Protein AF-0000000078282245 (afdb_homodimer)

Organism: NCBI:txid1796616

Secondary structure (DSSP, 8-state):
--HHHHHHHHHHHHHHHHHHHHHHHHHHHHHHHHTTTTTS-HHHHHHHH---HHHHHHHHHHHHHH-/--HHHHHHHHHHHHHHHHHHHHHHHHHHHHHHHHHTTTTS-HHHHHHHH---HHHHHHHHHHHHHH-

Foldseek 3Di:
DDPVVVVVVVVVVVVVVVVVVVVVVVVVLLVVLLVCVVPDPLVVSCVVSVPDSVVSVVVNVVVVVVD/DDPVVVVVVVVVVVVVVVVVVVVVVVVVLLVVLLVCVVPDPLVVSCVVSVPDSVVSVVVNVVVVVVD

Structure (mmCIF, N/CA/C/O backbone):
data_AF-0000000078282245-model_v1
#
loop_
_entity.id
_entity.type
_entity.pdbx_description
1 polymer 'Transposase/invertase (TIGR01784 family)'
#
loop_
_atom_site.group_PDB
_atom_site.id
_atom_site.type_symbol
_atom_site.label_atom_id
_atom_site.label_alt_id
_atom_site.label_comp_id
_atom_site.label_asym_id
_atom_site.label_entity_id
_atom_site.label_seq_id
_atom_site.pdbx_PDB_ins_code
_atom_site.Cartn_x
_atom_site.Cartn_y
_atom_site.Cartn_z
_atom_site.occupancy
_atom_site.B_iso_or_equiv
_atom_site.auth_seq_id
_atom_site.auth_comp_id
_atom_site.auth_asym_id
_atom_site.auth_atom_id
_atom_site.pdbx_PDB_model_num
ATOM 1 N N . MET A 1 1 ? 3.348 28.625 22 1 68.94 1 MET A N 1
ATOM 2 C CA . MET A 1 1 ? 2.277 28.391 21.031 1 68.94 1 MET A CA 1
ATOM 3 C C . MET A 1 1 ? 1.025 27.859 21.719 1 68.94 1 MET A C 1
ATOM 5 O O . MET A 1 1 ? 1.111 27 22.594 1 68.94 1 MET A O 1
ATOM 9 N N . THR A 1 2 ? -0.22 28.719 21.547 1 88.5 2 THR A N 1
ATOM 10 C CA . THR A 1 2 ? -1.404 28.422 22.344 1 88.5 2 THR A CA 1
ATOM 11 C C . THR A 1 2 ? -1.856 26.984 22.125 1 88.5 2 THR A C 1
ATOM 13 O O . THR A 1 2 ? -1.394 26.312 21.188 1 88.5 2 THR A O 1
ATOM 16 N N . TRP A 1 3 ? -2.457 26.5 23.219 1 94.88 3 TRP A N 1
ATOM 17 C CA . TRP A 1 3 ? -3.021 25.156 23.219 1 94.88 3 TRP A CA 1
ATOM 18 C C . TRP A 1 3 ? -3.83 24.906 21.938 1 94.88 3 TRP A C 1
ATOM 20 O O . TRP A 1 3 ? -3.773 23.828 21.375 1 94.88 3 TRP A O 1
ATOM 30 N N . LEU A 1 4 ? -4.52 25.906 21.484 1 91.94 4 LEU A N 1
ATOM 31 C CA . LEU A 1 4 ? -5.324 25.781 20.281 1 91.94 4 LEU A CA 1
ATOM 32 C C . LEU A 1 4 ? -4.445 25.547 19.062 1 91.94 4 LEU A C 1
ATOM 34 O O . LEU A 1 4 ? -4.773 24.719 18.203 1 91.94 4 LEU A O 1
ATOM 38 N N . TYR A 1 5 ? -3.35 26.391 18.984 1 91.69 5 TYR A N 1
ATOM 39 C CA . TYR A 1 5 ? -2.418 26.234 17.875 1 91.69 5 TYR A CA 1
ATOM 40 C C . TYR A 1 5 ? -1.836 24.828 17.844 1 91.69 5 TYR A C 1
ATOM 42 O O . TYR A 1 5 ? -1.745 24.219 16.781 1 91.69 5 TYR A O 1
ATOM 50 N N . SER A 1 6 ? -1.36 24.312 18.938 1 95.5 6 SER A N 1
ATOM 51 C CA . SER A 1 6 ? -0.835 22.953 19.062 1 95.5 6 SER A CA 1
ATOM 52 C C . SER A 1 6 ? -1.868 21.922 18.609 1 95.5 6 SER A C 1
ATOM 54 O O . SER A 1 6 ? -1.542 20.984 17.891 1 95.5 6 SER A O 1
ATOM 56 N N . MET A 1 7 ? -3.129 22.078 19.016 1 96.12 7 MET A N 1
ATOM 57 C CA . MET A 1 7 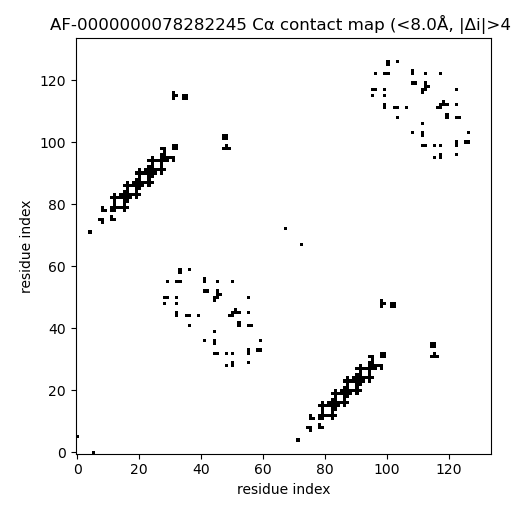? -4.219 21.172 18.656 1 96.12 7 MET A CA 1
ATOM 58 C C . MET A 1 7 ? -4.465 21.172 17.156 1 96.12 7 MET A C 1
ATOM 60 O O . MET A 1 7 ? -4.664 20.109 16.547 1 96.12 7 MET A O 1
ATOM 64 N N . LEU A 1 8 ? -4.438 22.344 16.547 1 95.31 8 LEU A N 1
ATOM 65 C CA . LEU A 1 8 ? -4.695 22.484 15.117 1 95.31 8 LEU A CA 1
ATOM 66 C C . LEU A 1 8 ? -3.59 21.828 14.297 1 95.31 8 LEU A C 1
ATOM 68 O O . LEU A 1 8 ? -3.865 21.172 13.289 1 95.31 8 LEU A O 1
ATOM 72 N N . THR A 1 9 ? -2.352 22.031 14.711 1 96.06 9 THR A N 1
ATOM 73 C CA . THR A 1 9 ? -1.213 21.422 14.031 1 96.06 9 THR A CA 1
ATOM 74 C C . THR A 1 9 ? -1.252 19.891 14.156 1 96.06 9 THR A C 1
ATOM 76 O O . THR A 1 9 ? -0.975 19.188 13.195 1 96.06 9 THR A O 1
ATOM 79 N N . GLU A 1 10 ? -1.604 19.438 15.297 1 97.19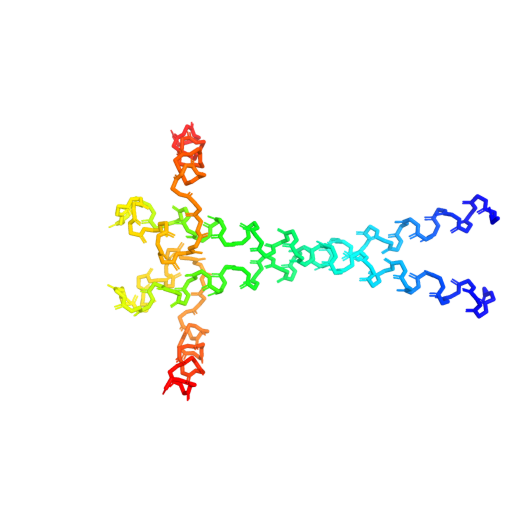 10 GLU A N 1
ATOM 80 C CA . GLU A 1 10 ? -1.727 18 15.508 1 97.19 10 GLU A CA 1
ATOM 81 C C . GLU A 1 10 ? -2.85 17.406 14.656 1 97.19 10 GLU A C 1
ATOM 83 O O . GLU A 1 10 ? -2.697 16.328 14.078 1 97.19 10 GLU A O 1
ATOM 88 N N . ASP A 1 11 ? -3.967 18.047 14.633 1 97.94 11 ASP A N 1
ATOM 89 C CA . ASP A 1 11 ? -5.094 17.609 13.812 1 97.94 11 ASP A CA 1
ATOM 90 C C . ASP A 1 11 ? -4.715 17.562 12.336 1 97.94 11 ASP A C 1
AT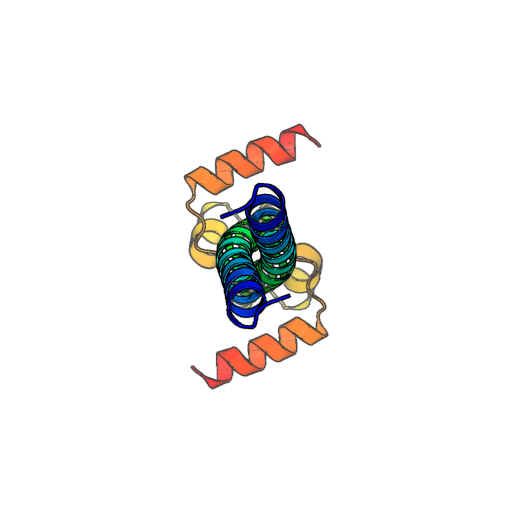OM 92 O O . ASP A 1 11 ? -5.09 16.641 11.617 1 97.94 11 ASP A O 1
ATOM 96 N N . ALA A 1 12 ? -4.012 18.578 11.883 1 98.19 12 ALA A N 1
ATOM 97 C CA . ALA A 1 12 ? -3.533 18.641 10.5 1 98.19 12 ALA A CA 1
ATOM 98 C C . ALA A 1 12 ? -2.602 17.469 10.195 1 98.19 12 ALA A C 1
ATOM 100 O O . ALA A 1 12 ? -2.684 16.859 9.125 1 98.19 12 ALA A O 1
ATOM 101 N N . LYS A 1 13 ? -1.748 17.25 11.109 1 98.56 13 LYS A N 1
ATOM 102 C CA . LYS A 1 13 ? -0.831 16.125 10.961 1 98.56 13 LYS A CA 1
ATOM 103 C C . LYS A 1 13 ? -1.593 14.797 10.859 1 98.56 13 LYS A C 1
ATOM 105 O O . LYS A 1 13 ? -1.302 13.977 9.984 1 98.56 13 LYS A O 1
ATOM 110 N N . ARG A 1 14 ? -2.58 14.633 11.648 1 98.5 14 ARG A N 1
ATOM 111 C CA . ARG A 1 14 ? -3.383 13.414 11.664 1 98.5 14 ARG A CA 1
ATOM 112 C C . ARG A 1 14 ? -4.16 13.258 10.359 1 98.5 14 ARG A C 1
ATOM 114 O O . ARG A 1 14 ? -4.238 12.164 9.805 1 98.5 14 ARG A O 1
ATOM 121 N N . GLU A 1 15 ? -4.738 14.32 9.969 1 98.19 15 GLU A N 1
ATOM 122 C CA . GLU A 1 15 ? -5.434 14.305 8.688 1 98.19 15 GLU A CA 1
ATOM 123 C C . GLU A 1 15 ? -4.492 13.914 7.551 1 98.19 15 GLU A C 1
ATOM 125 O O . GLU A 1 15 ? -4.84 13.086 6.703 1 98.19 15 GLU A O 1
ATOM 130 N N . GLY A 1 16 ? -3.357 14.531 7.539 1 98.5 16 GLY A N 1
ATOM 131 C CA . GLY A 1 16 ? -2.346 14.18 6.555 1 98.5 16 GLY A CA 1
ATOM 132 C C . GLY A 1 16 ? -1.959 12.711 6.594 1 98.5 16 GLY A C 1
ATOM 133 O O . GLY A 1 16 ? -1.838 12.07 5.551 1 98.5 16 GLY A O 1
ATOM 134 N N . GLU A 1 17 ? -1.777 12.266 7.777 1 98.69 17 GLU A N 1
ATOM 135 C CA . GLU A 1 17 ? -1.419 10.859 7.945 1 98.69 17 GLU A CA 1
ATOM 136 C C . GLU A 1 17 ? -2.496 9.945 7.371 1 98.69 17 GLU A C 1
ATOM 138 O O . GLU A 1 17 ? -2.186 8.977 6.672 1 98.69 17 GLU A O 1
ATOM 143 N N . ARG A 1 18 ? -3.713 10.227 7.629 1 98.62 18 ARG A N 1
ATOM 144 C CA . ARG A 1 18 ? -4.824 9.422 7.133 1 98.62 18 ARG A CA 1
ATOM 145 C C . ARG A 1 18 ? -4.879 9.445 5.609 1 98.62 18 ARG A C 1
ATOM 147 O O . ARG A 1 18 ? -5.012 8.398 4.973 1 98.62 18 ARG A O 1
ATOM 154 N N . ARG A 1 19 ? -4.766 10.562 5.078 1 98.38 19 ARG A N 1
ATOM 155 C CA . ARG A 1 19 ? -4.781 10.703 3.627 1 98.38 19 ARG A CA 1
ATOM 156 C C . ARG A 1 19 ? -3.594 9.984 2.996 1 98.38 19 ARG A C 1
ATOM 158 O O . ARG A 1 19 ? -3.75 9.266 2.004 1 98.38 19 ARG A O 1
ATOM 165 N N . GLY A 1 20 ? -2.451 10.188 3.547 1 98.56 20 GLY A N 1
ATOM 166 C CA . GLY A 1 20 ? -1.255 9.523 3.061 1 98.56 20 GLY A CA 1
ATOM 167 C C . GLY A 1 20 ? -1.346 8.008 3.127 1 98.56 20 GLY A C 1
ATOM 168 O O . GLY A 1 20 ? -0.916 7.316 2.203 1 98.56 20 GLY A O 1
ATOM 169 N N . GLU A 1 21 ? -1.858 7.578 4.246 1 98.69 21 GLU A N 1
ATOM 170 C CA . GLU A 1 21 ? -1.986 6.133 4.406 1 98.69 21 GLU A CA 1
ATOM 171 C C . GLU A 1 21 ? -2.906 5.539 3.344 1 98.69 21 GLU A C 1
ATOM 173 O O . GLU A 1 21 ? -2.609 4.484 2.777 1 98.69 21 GLU A O 1
ATOM 178 N N . ARG A 1 22 ? -4 6.172 3.084 1 98.25 22 ARG A N 1
ATOM 179 C CA . ARG A 1 22 ? -4.926 5.703 2.059 1 98.25 22 ARG A CA 1
ATOM 180 C C . ARG A 1 22 ? -4.254 5.664 0.691 1 98.25 22 ARG A C 1
ATOM 182 O O . ARG A 1 22 ? -4.312 4.648 -0.008 1 98.25 22 ARG A O 1
ATOM 189 N N . ARG A 1 23 ? -3.602 6.73 0.38 1 97.94 23 ARG A N 1
ATOM 190 C CA . ARG A 1 23 ? -2.914 6.816 -0.904 1 97.94 23 ARG A CA 1
ATOM 191 C C . ARG A 1 23 ? -1.794 5.789 -0.996 1 97.94 23 ARG A C 1
ATOM 193 O O . ARG A 1 23 ? -1.65 5.109 -2.016 1 97.94 23 ARG A O 1
ATOM 200 N N . GLY A 1 24 ? -1.039 5.664 0.034 1 98.56 24 GLY A N 1
ATOM 201 C CA . GLY A 1 24 ? 0.063 4.715 0.072 1 98.56 24 GLY A CA 1
ATOM 202 C C . GLY A 1 24 ? -0.389 3.271 -0.05 1 98.56 24 GLY A C 1
ATOM 203 O O . GLY A 1 24 ? 0.268 2.465 -0.71 1 98.56 24 GLY A O 1
ATOM 204 N N . THR A 1 25 ? -1.498 3 0.623 1 98.62 25 THR A N 1
ATOM 205 C CA . THR A 1 25 ? -2.018 1.638 0.57 1 98.62 25 THR A CA 1
ATOM 206 C C . THR A 1 25 ? -2.338 1.236 -0.868 1 98.62 25 THR A C 1
ATOM 208 O O . THR A 1 25 ? -1.932 0.165 -1.323 1 98.62 25 THR A O 1
ATOM 211 N N . LEU A 1 26 ? -2.951 2.096 -1.564 1 97.75 26 LEU A N 1
ATOM 212 C CA . LEU A 1 26 ? -3.281 1.818 -2.959 1 97.75 26 LEU A CA 1
ATOM 213 C C . LEU A 1 26 ? -2.018 1.687 -3.801 1 97.75 26 LEU A C 1
ATOM 215 O O . LEU A 1 26 ? -1.898 0.763 -4.609 1 97.75 26 LEU A O 1
ATOM 219 N N . LYS A 1 27 ? -1.128 2.541 -3.611 1 97.62 27 LYS A N 1
ATOM 220 C CA . LYS A 1 27 ? 0.142 2.506 -4.332 1 97.62 27 LYS A CA 1
ATOM 221 C C . LYS A 1 27 ? 0.891 1.204 -4.059 1 97.62 27 LYS A C 1
ATOM 223 O O . LYS A 1 27 ? 1.432 0.588 -4.98 1 97.62 27 LYS A O 1
ATOM 228 N N . GLY A 1 28 ? 0.944 0.773 -2.789 1 98.12 28 GLY A N 1
ATOM 229 C CA . GLY A 1 28 ? 1.593 -0.469 -2.4 1 98.12 28 GLY A CA 1
ATOM 230 C C . GLY A 1 28 ? 0.958 -1.695 -3.029 1 98.12 28 GLY A C 1
ATOM 231 O O . GLY A 1 28 ? 1.662 -2.598 -3.488 1 98.12 28 GLY A O 1
ATOM 232 N N . MET A 1 29 ? -0.354 -1.638 -3.008 1 98.44 29 MET A N 1
ATOM 233 C CA . MET A 1 29 ? -1.071 -2.748 -3.627 1 98.44 29 MET A CA 1
ATOM 234 C C . MET A 1 29 ? -0.712 -2.871 -5.105 1 98.44 29 MET A C 1
ATOM 236 O O . MET A 1 29 ? -0.462 -3.973 -5.598 1 98.44 29 MET A O 1
ATOM 240 N N . GLU A 1 30 ? -0.703 -1.766 -5.766 1 97.88 30 GLU A N 1
ATOM 241 C CA . GLU A 1 30 ? -0.37 -1.755 -7.184 1 97.88 30 GLU A CA 1
ATOM 242 C C . GLU A 1 30 ? 1.063 -2.225 -7.418 1 97.88 30 GLU A C 1
ATOM 244 O O . GLU A 1 30 ? 1.317 -3.037 -8.312 1 97.88 30 GLU A O 1
ATOM 249 N N . LYS A 1 31 ? 1.937 -1.696 -6.648 1 96.75 31 LYS A N 1
ATOM 250 C CA . LYS A 1 31 ? 3.346 -2.059 -6.77 1 96.75 31 LYS A CA 1
ATOM 251 C C . LYS A 1 31 ? 3.541 -3.564 -6.621 1 96.75 31 LYS A C 1
ATOM 253 O O . LYS A 1 31 ? 4.223 -4.191 -7.43 1 96.75 31 LYS A O 1
ATOM 258 N N . ALA A 1 32 ? 2.932 -4.137 -5.598 1 97.69 32 ALA A N 1
ATOM 259 C CA . ALA A 1 32 ? 3.057 -5.574 -5.375 1 97.69 32 ALA A CA 1
ATOM 260 C C . ALA A 1 32 ? 2.396 -6.363 -6.504 1 97.69 32 ALA A C 1
ATOM 262 O O . ALA A 1 32 ? 2.965 -7.336 -7.004 1 97.69 32 ALA A O 1
ATOM 263 N N . ALA A 1 33 ? 1.247 -5.961 -6.902 1 98.19 33 ALA A N 1
ATOM 264 C CA . ALA A 1 33 ? 0.517 -6.668 -7.953 1 98.19 33 ALA A CA 1
ATOM 265 C C . ALA A 1 33 ? 1.331 -6.727 -9.242 1 98.19 33 ALA A C 1
ATOM 267 O O . ALA A 1 33 ? 1.453 -7.785 -9.859 1 98.19 33 ALA A O 1
ATOM 268 N N . VAL A 1 34 ? 1.907 -5.648 -9.594 1 97 34 VAL A N 1
ATOM 269 C CA . VAL A 1 34 ? 2.668 -5.527 -10.836 1 97 34 VAL A CA 1
ATOM 270 C C . VAL A 1 34 ? 3.832 -6.516 -10.82 1 97 34 VAL A C 1
ATOM 272 O O . VAL A 1 34 ? 4.188 -7.078 -11.859 1 97 34 VAL A O 1
ATOM 275 N N . SER A 1 35 ? 4.348 -6.805 -9.68 1 96.75 35 SER A N 1
ATOM 276 C CA . SER A 1 35 ? 5.52 -7.672 -9.555 1 96.75 35 SER A CA 1
ATOM 277 C C . SER A 1 35 ? 5.172 -9.117 -9.898 1 96.75 35 SER A C 1
ATOM 279 O O . SER A 1 35 ? 6.062 -9.93 -10.156 1 96.75 35 SER A O 1
ATOM 281 N N . PHE A 1 36 ? 3.918 -9.422 -9.977 1 97.31 36 PHE A N 1
ATOM 282 C CA . PHE A 1 36 ? 3.506 -10.797 -10.211 1 97.31 36 PHE A CA 1
ATOM 283 C C . PHE A 1 36 ? 3.113 -11 -11.672 1 97.31 36 PHE A C 1
ATOM 285 O O . PHE A 1 36 ? 2.887 -12.133 -12.109 1 97.31 36 PHE A O 1
ATOM 292 N N . LEU A 1 37 ? 3.191 -9.961 -12.422 1 96.06 37 LEU A N 1
ATOM 293 C CA . LEU A 1 37 ? 2.713 -10.016 -13.805 1 96.06 37 LEU A CA 1
ATOM 294 C C . LEU A 1 37 ? 3.693 -10.781 -14.688 1 96.06 37 LEU A C 1
ATOM 296 O O . LEU A 1 37 ? 3.344 -11.195 -15.797 1 96.06 37 LEU A O 1
ATOM 300 N N . ASP A 1 38 ? 4.836 -11.062 -14.148 1 94.38 38 ASP A N 1
ATOM 301 C CA . ASP A 1 38 ? 5.793 -11.812 -14.953 1 94.38 38 ASP A CA 1
ATOM 302 C C . ASP A 1 38 ? 5.586 -13.32 -14.789 1 94.38 38 ASP A C 1
ATOM 304 O O . ASP A 1 38 ? 6.109 -14.109 -15.578 1 94.38 38 ASP A O 1
ATOM 308 N N . ILE A 1 39 ? 4.777 -13.719 -13.82 1 96.19 39 ILE A N 1
ATOM 309 C CA . ILE A 1 39 ? 4.66 -15.148 -13.586 1 96.19 39 ILE A CA 1
ATOM 310 C C . ILE A 1 39 ? 3.193 -15.562 -13.641 1 96.19 39 ILE A C 1
ATOM 312 O O . ILE A 1 39 ? 2.881 -16.75 -13.727 1 96.19 39 ILE A O 1
ATOM 316 N N . LEU A 1 40 ? 2.287 -14.578 -13.484 1 96.62 40 LEU A N 1
ATOM 317 C CA . LEU A 1 40 ? 0.858 -14.867 -13.523 1 96.62 40 LEU A CA 1
ATOM 318 C C . LEU A 1 40 ? 0.163 -14.023 -14.586 1 96.62 40 LEU A C 1
ATOM 320 O O . LEU A 1 40 ? 0.577 -12.891 -14.859 1 96.62 40 LEU A O 1
ATOM 324 N N . PRO A 1 41 ? -0.938 -14.555 -15.047 1 96.88 41 PRO A N 1
ATOM 325 C CA . PRO A 1 41 ? -1.705 -13.75 -16 1 96.88 41 PRO A CA 1
ATOM 326 C C . PRO A 1 41 ? -2.422 -12.578 -15.344 1 96.88 41 PRO A C 1
ATOM 328 O O . PRO A 1 41 ? -2.814 -12.664 -14.18 1 96.88 41 PRO A O 1
ATOM 331 N N . PRO A 1 42 ? -2.672 -11.539 -16.062 1 97.25 42 PRO A N 1
ATOM 332 C CA . PRO A 1 42 ? -3.268 -10.32 -15.516 1 97.25 42 PRO A CA 1
ATOM 333 C C . PRO A 1 42 ? -4.621 -10.57 -14.859 1 97.25 42 PRO A C 1
ATOM 335 O O . PRO A 1 42 ? -4.961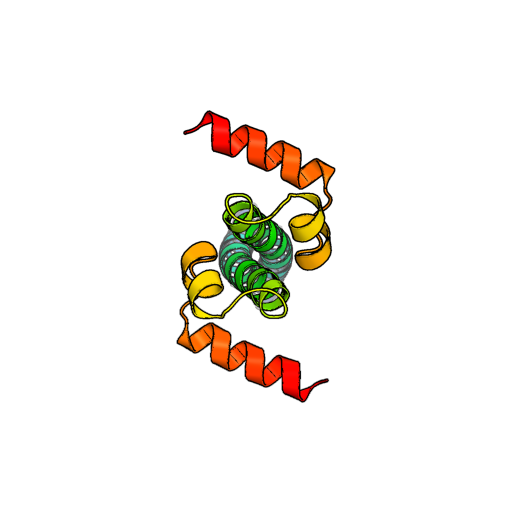 -9.914 -13.867 1 97.25 42 PRO A O 1
ATOM 338 N N . GLN A 1 43 ? -5.367 -11.414 -15.469 1 97.69 43 GLN A N 1
ATOM 339 C CA . GLN A 1 43 ? -6.688 -11.703 -14.922 1 97.69 43 GLN A CA 1
ATOM 340 C C . GLN A 1 43 ? -6.586 -12.258 -13.5 1 97.69 43 GLN A C 1
ATOM 342 O O . GLN A 1 43 ? -7.355 -11.875 -12.617 1 97.69 43 GLN A O 1
ATOM 347 N N . VAL A 1 44 ? -5.676 -13.18 -13.289 1 98 44 VAL A N 1
ATOM 348 C CA . VAL A 1 44 ? -5.477 -13.781 -11.977 1 98 44 VAL A CA 1
ATOM 349 C C . VAL A 1 44 ? -4.961 -12.734 -10.992 1 98 44 VAL A C 1
ATOM 351 O O . VAL A 1 44 ? -5.453 -12.633 -9.867 1 98 44 VAL A O 1
ATOM 354 N N . VAL A 1 45 ? -4.035 -11.906 -11.477 1 98.31 45 VAL A N 1
ATOM 355 C CA . VAL A 1 45 ? -3.461 -10.867 -10.633 1 98.31 45 VAL A CA 1
ATOM 356 C C . VAL A 1 45 ? -4.543 -9.859 -10.234 1 98.31 45 VAL A C 1
ATOM 358 O O . VAL A 1 45 ? -4.613 -9.445 -9.078 1 98.31 45 VAL A O 1
ATOM 361 N N . SER A 1 46 ? -5.32 -9.516 -11.156 1 98.56 46 SER A N 1
ATOM 362 C CA . SER A 1 46 ? -6.43 -8.602 -10.891 1 98.56 46 SER A CA 1
ATOM 363 C C . SER A 1 46 ? -7.355 -9.164 -9.812 1 98.56 46 SER A C 1
ATOM 365 O O . SER A 1 46 ? -7.684 -8.469 -8.852 1 98.56 46 SER A O 1
ATOM 367 N N . GLU A 1 47 ? -7.758 -10.328 -9.93 1 97.81 47 GLU A N 1
ATOM 368 C CA . GLU A 1 47 ? -8.68 -10.984 -9.008 1 97.81 47 GLU A CA 1
ATOM 369 C C . GLU A 1 47 ? -8.078 -11.086 -7.609 1 97.81 47 GLU A C 1
ATOM 371 O O . GLU A 1 47 ? -8.75 -10.797 -6.617 1 97.81 47 GLU A O 1
ATOM 376 N N . LYS A 1 48 ? -6.887 -11.469 -7.484 1 97.62 48 LYS A N 1
ATOM 377 C CA . LYS A 1 48 ? -6.266 -11.719 -6.188 1 97.62 48 LYS A CA 1
ATOM 378 C C . LYS A 1 48 ? -5.926 -10.414 -5.477 1 97.62 48 LYS A C 1
ATOM 380 O O . LYS A 1 48 ? -6.109 -10.297 -4.266 1 97.62 48 LYS A O 1
ATOM 385 N N . SER A 1 49 ? -5.402 -9.422 -6.227 1 97.81 49 SER A N 1
ATOM 386 C CA . SER A 1 49 ? -4.922 -8.188 -5.613 1 97.81 49 SER A CA 1
ATOM 387 C C . SER A 1 49 ? -6.051 -7.176 -5.445 1 97.81 49 SER A C 1
ATOM 389 O O . SER A 1 49 ? -5.914 -6.207 -4.699 1 97.81 49 SER A O 1
ATOM 391 N N . GLY A 1 50 ? -7.023 -7.348 -6.188 1 97.25 50 GLY A N 1
ATOM 392 C CA . GLY A 1 50 ? -8.117 -6.395 -6.137 1 97.25 50 GLY A CA 1
ATOM 393 C C . GLY A 1 50 ? -7.883 -5.168 -7.004 1 97.25 50 GLY A C 1
ATOM 394 O O . GLY A 1 50 ? -8.609 -4.18 -6.895 1 97.25 50 GLY A O 1
ATOM 395 N N . ILE A 1 51 ? -6.887 -5.223 -7.832 1 98.12 51 ILE A N 1
ATOM 396 C CA . ILE A 1 51 ? -6.602 -4.145 -8.773 1 98.12 51 ILE A CA 1
ATOM 397 C C . ILE A 1 51 ? -7.305 -4.422 -10.102 1 98.12 51 ILE A C 1
ATOM 399 O O . ILE A 1 51 ? -7.168 -5.508 -10.672 1 98.12 51 ILE A O 1
ATOM 403 N N . PRO A 1 52 ? -8.031 -3.416 -10.492 1 98.1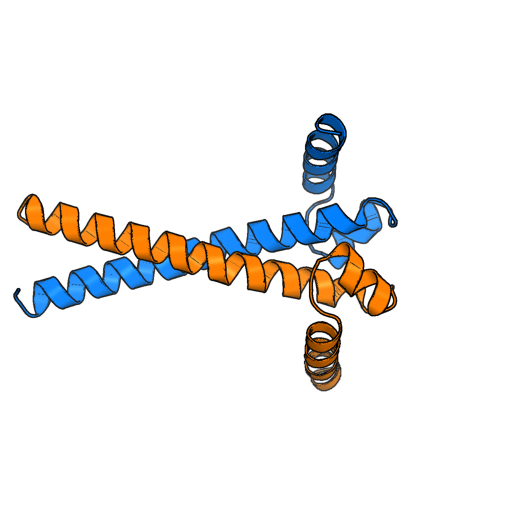2 52 PRO A N 1
ATOM 404 C CA . PRO A 1 52 ? -8.758 -3.648 -11.742 1 98.12 52 PRO A CA 1
ATOM 405 C C . PRO A 1 52 ? -7.84 -4.043 -12.898 1 98.12 52 PRO A C 1
ATOM 407 O O . PRO A 1 52 ? -6.738 -3.504 -13.023 1 98.12 52 PRO A O 1
ATOM 410 N N . LEU A 1 53 ? -8.383 -4.906 -13.727 1 97.5 53 LEU A N 1
ATOM 411 C CA . LEU A 1 53 ? -7.633 -5.449 -14.852 1 97.5 53 LEU A CA 1
ATOM 412 C C . LEU A 1 53 ? -7.102 -4.332 -15.742 1 97.5 53 LEU A C 1
ATOM 414 O O . LEU A 1 53 ? -5.938 -4.359 -16.156 1 97.5 53 LEU A O 1
ATOM 418 N N . GLU A 1 54 ? -7.918 -3.363 -16.016 1 97.06 54 GLU A N 1
ATOM 419 C CA . GLU A 1 54 ? -7.531 -2.246 -16.859 1 97.06 54 GLU A CA 1
ATOM 420 C C . GLU A 1 54 ? -6.355 -1.476 -16.266 1 97.06 54 GLU A C 1
ATOM 422 O O . GLU A 1 54 ? -5.434 -1.09 -16.984 1 97.06 54 GLU A O 1
ATOM 427 N N . ARG A 1 55 ? -6.395 -1.348 -15.031 1 97.12 55 ARG A N 1
ATOM 428 C CA . ARG A 1 55 ? -5.324 -0.64 -14.336 1 97.12 55 ARG A CA 1
ATOM 429 C C . ARG A 1 55 ? -4.023 -1.436 -14.383 1 97.12 55 ARG A C 1
ATOM 431 O O . ARG A 1 55 ? -2.945 -0.865 -14.57 1 97.12 55 ARG A O 1
ATOM 438 N N . LEU A 1 56 ? -4.094 -2.645 -14.258 1 96.56 56 LEU A N 1
ATOM 439 C CA . LEU A 1 56 ? -2.92 -3.51 -14.32 1 96.56 56 LEU A CA 1
ATOM 440 C C . LEU A 1 56 ? -2.27 -3.441 -15.703 1 96.56 56 LEU A C 1
ATOM 442 O O . LEU A 1 56 ? -1.042 -3.395 -15.812 1 96.56 56 LEU A O 1
ATOM 446 N N . LYS A 1 57 ? -3.084 -3.406 -16.656 1 93.06 57 LYS A N 1
ATOM 447 C CA . LYS A 1 57 ? -2.57 -3.334 -18.016 1 93.06 57 LYS A CA 1
ATOM 448 C C . LYS A 1 57 ? -1.855 -2.01 -18.266 1 93.06 57 LYS A C 1
ATOM 450 O O . LYS A 1 57 ? -0.812 -1.976 -18.922 1 93.06 57 LYS A O 1
ATOM 455 N N . GLU A 1 58 ? -2.432 -1.008 -17.75 1 94.56 58 GLU A N 1
ATOM 456 C CA . GLU A 1 58 ? -1.796 0.303 -17.844 1 94.56 58 GLU A CA 1
ATOM 457 C C . GLU A 1 58 ? -0.426 0.302 -17.172 1 94.56 58 GLU A C 1
ATOM 459 O O . GLU A 1 58 ? 0.546 0.816 -17.719 1 94.56 58 GLU A O 1
ATOM 464 N N . LEU A 1 59 ? -0.365 -0.285 -16.047 1 93.06 59 LEU A N 1
ATOM 465 C CA . LEU A 1 59 ? 0.863 -0.314 -15.258 1 93.06 59 LEU A CA 1
ATOM 466 C C . LEU A 1 59 ? 1.921 -1.182 -15.93 1 93.06 59 LEU A C 1
ATOM 468 O O . LEU A 1 59 ? 3.109 -0.855 -15.906 1 93.06 59 LEU A O 1
ATOM 472 N N . GLN A 1 60 ? 1.417 -2.26 -16.422 1 87.81 60 GLN A N 1
ATOM 473 C CA . GLN A 1 60 ? 2.311 -3.166 -17.125 1 87.81 60 GLN A CA 1
ATOM 474 C C . GLN A 1 60 ? 2.947 -2.479 -18.328 1 87.81 60 GLN A C 1
ATOM 476 O O . GLN A 1 60 ? 4.133 -2.678 -18.609 1 87.81 60 GLN A O 1
ATOM 481 N N . SER A 1 61 ? 2.152 -1.741 -18.953 1 85.62 61 SER A N 1
ATOM 482 C CA . SER A 1 61 ? 2.641 -1.038 -20.141 1 85.62 61 SER A CA 1
ATOM 483 C C . SER A 1 61 ? 3.674 0.019 -19.766 1 85.62 61 SER A C 1
ATOM 485 O O . SER A 1 61 ? 4.629 0.25 -20.5 1 85.62 61 SER A O 1
ATOM 487 N N . MET A 1 62 ? 3.543 0.515 -18.688 1 81.5 62 MET A N 1
ATOM 488 C CA . MET A 1 62 ? 4.453 1.56 -18.219 1 81.5 62 MET A CA 1
ATOM 489 C C . MET A 1 62 ? 5.766 0.96 -17.734 1 81.5 62 MET A C 1
ATOM 491 O O . MET A 1 62 ? 6.836 1.531 -17.953 1 81.5 62 MET A O 1
ATOM 495 N N . THR A 1 63 ? 5.613 -0.217 -17.109 1 72.56 63 THR A N 1
ATOM 496 C CA . THR A 1 63 ? 6.793 -0.868 -16.547 1 72.56 63 THR A CA 1
ATOM 497 C C . THR A 1 63 ? 7.621 -1.521 -17.656 1 72.56 63 THR A C 1
ATOM 499 O O . THR A 1 63 ? 8.852 -1.577 -17.578 1 72.56 63 THR A O 1
ATOM 502 N N . GLN A 1 64 ? 6.879 -2.193 -18.578 1 63.47 64 GLN A N 1
ATOM 503 C CA . GLN A 1 64 ? 7.594 -2.762 -19.719 1 63.47 64 GLN A CA 1
ATOM 504 C C . GLN A 1 64 ? 8.305 -1.674 -20.516 1 63.47 64 GLN A C 1
ATOM 506 O O . GLN A 1 64 ? 9.352 -1.923 -21.125 1 63.47 64 GLN A O 1
ATOM 511 N N . LYS A 1 65 ? 7.715 -0.595 -20.562 1 58.12 65 LYS A N 1
ATOM 512 C CA . LYS A 1 65 ? 8.375 0.451 -21.344 1 58.12 65 LYS A CA 1
ATOM 513 C C . LYS A 1 65 ? 9.672 0.894 -20.688 1 58.12 65 LYS A C 1
ATOM 515 O O . LYS A 1 65 ? 10.602 1.344 -21.359 1 58.12 65 LYS A O 1
ATOM 520 N N . GLN A 1 66 ? 9.711 0.729 -19.562 1 56.44 66 GLN A N 1
ATOM 521 C CA . GLN A 1 66 ? 10.953 1.206 -18.953 1 56.44 66 GLN A CA 1
ATOM 522 C C . GLN A 1 66 ? 12.008 0.103 -18.938 1 56.44 66 GLN A C 1
ATOM 524 O O . GLN A 1 66 ? 13.18 0.362 -18.641 1 56.44 66 GLN A O 1
ATOM 529 N N . THR A 1 67 ? 11.484 -1.144 -19.234 1 41.72 67 THR A N 1
ATOM 530 C CA . THR A 1 67 ? 12.586 -2.078 -19.391 1 41.72 67 THR A CA 1
ATOM 531 C C . THR A 1 67 ? 13.07 -2.111 -20.844 1 41.72 67 THR A C 1
ATOM 533 O O . THR A 1 67 ? 12.258 -2.035 -21.766 1 41.72 67 THR A O 1
ATOM 536 N N . MET B 1 1 ? -6.266 33.688 11.07 1 70.75 1 MET B N 1
ATOM 537 C CA . MET B 1 1 ? -5.094 32.906 11.453 1 70.75 1 MET B CA 1
ATOM 538 C C . MET B 1 1 ? -3.854 33.375 10.703 1 70.75 1 MET B C 1
ATOM 540 O O . MET B 1 1 ? -3.916 33.656 9.508 1 70.75 1 MET B O 1
AT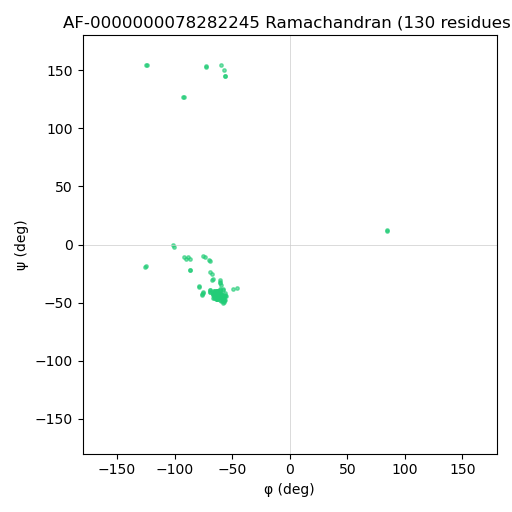OM 544 N N . THR B 1 2 ? -2.691 33.781 11.547 1 89.38 2 THR B N 1
ATOM 545 C CA . THR B 1 2 ? -1.538 34.406 10.906 1 89.38 2 THR B CA 1
ATOM 546 C C . THR B 1 2 ? -0.928 33.469 9.859 1 89.38 2 THR B C 1
ATOM 548 O O . THR B 1 2 ? -1.234 32.281 9.836 1 89.38 2 THR B O 1
ATOM 551 N N . TRP B 1 3 ? -0.288 34.25 8.938 1 95.19 3 TRP B N 1
ATOM 552 C CA . TRP B 1 3 ? 0.405 33.562 7.852 1 95.19 3 TRP B CA 1
ATOM 553 C C . TRP B 1 3 ? 1.307 32.438 8.398 1 95.19 3 TRP B C 1
ATOM 555 O O . TRP B 1 3 ? 1.397 31.359 7.809 1 95.19 3 TRP B O 1
ATOM 565 N N . LEU B 1 4 ? 1.929 32.688 9.508 1 92.31 4 LEU B N 1
ATOM 566 C CA . LEU B 1 4 ? 2.811 31.719 10.125 1 92.31 4 LEU B CA 1
ATOM 567 C C . LEU B 1 4 ? 2.029 30.469 10.555 1 92.31 4 LEU B C 1
ATOM 569 O O . LEU B 1 4 ? 2.484 29.344 10.352 1 92.31 4 LEU B O 1
ATOM 573 N N . TYR B 1 5 ? 0.862 30.781 11.234 1 91.5 5 TYR B N 1
ATOM 574 C CA . TYR B 1 5 ? 0.014 29.672 11.672 1 91.5 5 TYR B CA 1
ATOM 575 C C . TYR B 1 5 ? -0.43 28.828 10.492 1 91.5 5 TYR B C 1
ATOM 577 O O . TYR B 1 5 ? -0.402 27.594 10.57 1 91.5 5 TYR B O 1
ATOM 585 N N . SER B 1 6 ? -0.911 29.406 9.43 1 95.62 6 SER B N 1
ATOM 586 C CA . SER B 1 6 ? -1.309 28.703 8.219 1 95.62 6 SER B CA 1
ATOM 587 C C . SER B 1 6 ? -0.159 27.875 7.656 1 95.62 6 SER B C 1
ATOM 589 O O . SER B 1 6 ? -0.356 26.719 7.254 1 95.62 6 SER B O 1
ATOM 591 N N . MET B 1 7 ? 1.064 28.391 7.637 1 96.19 7 MET B N 1
ATOM 592 C CA . MET B 1 7 ? 2.252 27.719 7.137 1 96.19 7 MET B CA 1
ATOM 593 C C . MET B 1 7 ? 2.578 26.484 7.992 1 96.19 7 MET B C 1
ATOM 595 O O . MET B 1 7 ? 2.91 25.422 7.465 1 96.19 7 MET B O 1
ATOM 599 N N . LEU B 1 8 ? 2.467 26.609 9.305 1 95.31 8 LEU B N 1
ATOM 600 C CA . LEU B 1 8 ? 2.781 25.531 10.234 1 95.31 8 LEU B CA 1
ATOM 601 C C . LEU B 1 8 ? 1.789 24.375 10.078 1 95.31 8 LEU B C 1
ATOM 603 O O . LEU B 1 8 ? 2.176 23.203 10.117 1 95.31 8 LEU B O 1
ATOM 607 N N . THR B 1 9 ? 0.512 24.734 9.961 1 96.06 9 THR B N 1
ATOM 608 C CA . THR B 1 9 ? -0.526 23.719 9.781 1 96.06 9 THR B CA 1
ATOM 609 C C . THR B 1 9 ? -0.349 23 8.453 1 96.06 9 THR B C 1
ATOM 611 O O . THR B 1 9 ? -0.499 21.766 8.383 1 96.06 9 THR B O 1
ATOM 614 N N . GLU B 1 10 ? -0.015 23.703 7.441 1 97.31 10 GLU B N 1
ATOM 615 C CA . GLU B 1 10 ? 0.232 23.109 6.137 1 97.31 10 GLU B CA 1
ATOM 616 C C . GLU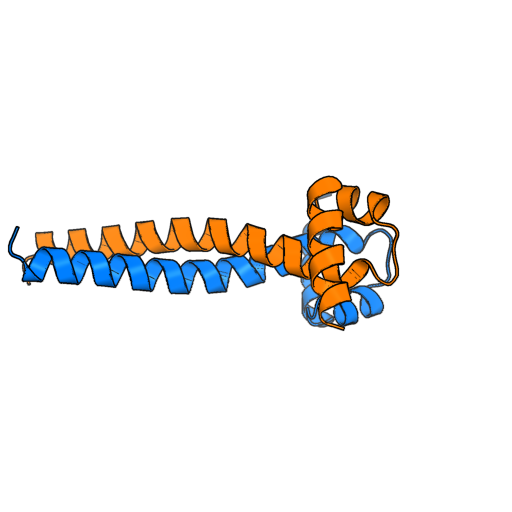 B 1 10 ? 1.446 22.188 6.176 1 97.31 10 GLU B C 1
ATOM 618 O O . GLU B 1 10 ? 1.426 21.094 5.602 1 97.31 10 GLU B O 1
ATOM 623 N N . ASP B 1 11 ? 2.514 22.609 6.781 1 97.88 11 ASP B N 1
ATOM 624 C CA . ASP B 1 11 ? 3.715 21.797 6.93 1 97.88 11 ASP B CA 1
ATOM 625 C C . ASP B 1 11 ? 3.414 20.516 7.707 1 97.88 11 ASP B C 1
ATOM 627 O O . ASP B 1 11 ? 3.912 19.438 7.363 1 97.88 11 ASP B O 1
ATOM 631 N N . ALA B 1 12 ? 2.633 20.625 8.766 1 98.19 12 ALA B N 1
ATOM 632 C CA . ALA B 1 12 ? 2.223 19.469 9.562 1 98.19 12 ALA B CA 1
ATOM 633 C C . ALA B 1 12 ? 1.418 18.484 8.719 1 98.19 12 ALA B C 1
ATOM 635 O O . ALA B 1 12 ? 1.61 17.266 8.82 1 98.19 12 ALA B O 1
ATOM 636 N N . LYS B 1 13 ? 0.542 19.047 7.984 1 98.62 13 LYS B N 1
ATOM 637 C CA . LYS B 1 13 ? -0.256 18.219 7.086 1 98.62 13 LYS B CA 1
ATOM 638 C C . LYS B 1 13 ? 0.632 17.469 6.094 1 98.62 13 LYS B C 1
ATOM 640 O O . LYS B 1 13 ? 0.467 16.266 5.891 1 98.62 13 LYS B O 1
ATOM 645 N N . ARG B 1 14 ? 1.582 18.109 5.543 1 98.5 14 ARG B N 1
ATOM 646 C CA . ARG B 1 14 ? 2.494 17.531 4.57 1 98.5 14 ARG B CA 1
ATOM 647 C C . ARG B 1 14 ? 3.346 16.438 5.207 1 98.5 14 ARG B C 1
ATOM 649 O O . ARG B 1 14 ? 3.551 15.375 4.617 1 98.5 14 ARG B O 1
ATOM 656 N N . GLU B 1 15 ? 3.85 16.75 6.336 1 98.19 15 GLU B N 1
ATOM 657 C CA . GLU B 1 15 ? 4.605 15.734 7.07 1 98.19 15 GLU B CA 1
ATOM 658 C C . GLU B 1 15 ? 3.758 14.5 7.34 1 98.19 15 GLU B C 1
ATOM 660 O O . GLU B 1 15 ? 4.219 13.367 7.152 1 98.19 15 GLU B O 1
ATOM 665 N N . GLY B 1 16 ? 2.576 14.734 7.809 1 98.5 16 GLY B N 1
ATOM 666 C CA . GLY B 1 16 ? 1.647 13.633 8.023 1 98.5 16 GLY B CA 1
ATOM 667 C C . GLY B 1 16 ? 1.389 12.82 6.77 1 98.5 16 GLY B C 1
ATOM 668 O O . GLY B 1 16 ? 1.371 11.586 6.816 1 98.5 16 GLY B O 1
ATOM 669 N N . GLU B 1 17 ? 1.188 13.523 5.734 1 98.69 17 GLU B N 1
ATOM 670 C CA . GLU B 1 17 ? 0.95 12.852 4.457 1 98.69 17 GLU B CA 1
ATOM 671 C C . GLU B 1 17 ? 2.129 11.961 4.07 1 98.69 17 GLU B C 1
ATOM 673 O O . GLU B 1 17 ? 1.938 10.82 3.646 1 98.69 17 GLU B O 1
ATOM 678 N N . ARG B 1 18 ? 3.299 12.43 4.211 1 98.56 18 ARG B N 1
ATOM 679 C CA . ARG B 1 18 ? 4.5 11.664 3.875 1 98.56 18 ARG B CA 1
ATOM 680 C C . ARG B 1 18 ? 4.621 10.422 4.746 1 98.56 18 ARG B C 1
ATOM 682 O O . ARG B 1 18 ? 4.875 9.328 4.242 1 98.56 18 ARG B O 1
ATOM 689 N N . ARG B 1 19 ? 4.434 10.617 5.961 1 98.31 19 ARG B N 1
ATOM 690 C CA . ARG B 1 19 ? 4.504 9.492 6.891 1 98.31 19 ARG B CA 1
ATOM 691 C C . ARG B 1 19 ? 3.416 8.461 6.594 1 98.31 19 ARG B C 1
ATOM 693 O O . ARG B 1 19 ? 3.684 7.262 6.559 1 98.31 19 ARG B O 1
ATOM 700 N N . GLY B 1 20 ? 2.248 8.945 6.395 1 98.56 20 GLY B N 1
ATOM 701 C CA . GLY B 1 20 ? 1.139 8.07 6.059 1 98.56 20 GLY B CA 1
ATOM 702 C C . GLY B 1 20 ? 1.361 7.293 4.773 1 98.56 20 GLY B C 1
ATOM 703 O O . GLY B 1 20 ? 1.036 6.105 4.695 1 98.56 20 GLY B O 1
ATOM 704 N N . GLU B 1 21 ? 1.847 8.023 3.82 1 98.75 21 GLU B N 1
ATOM 705 C CA . GLU B 1 21 ? 2.096 7.371 2.541 1 98.75 21 GLU B CA 1
ATOM 706 C C . GLU B 1 21 ? 3.111 6.242 2.688 1 98.75 21 GLU B C 1
ATOM 708 O O . GLU B 1 21 ? 2.934 5.16 2.119 1 98.75 21 GLU B O 1
ATOM 713 N N . ARG B 1 22 ? 4.168 6.457 3.406 1 98.25 22 ARG B N 1
ATOM 714 C CA . ARG B 1 22 ? 5.176 5.43 3.639 1 98.25 22 ARG B CA 1
ATOM 715 C C . ARG B 1 22 ? 4.57 4.219 4.34 1 98.25 22 ARG B C 1
ATOM 717 O O . ARG B 1 22 ? 4.75 3.082 3.895 1 98.25 22 ARG B O 1
ATOM 724 N N . ARG B 1 23 ? 3.848 4.496 5.363 1 97.94 23 ARG B N 1
ATOM 725 C CA . ARG B 1 23 ? 3.213 3.422 6.125 1 97.94 23 ARG B CA 1
ATOM 726 C C . ARG B 1 23 ? 2.191 2.678 5.273 1 97.94 23 ARG B C 1
ATOM 728 O O . ARG B 1 23 ? 2.152 1.446 5.273 1 97.94 23 ARG B O 1
ATOM 735 N N . GLY B 1 24 ? 1.411 3.404 4.551 1 98.56 24 GLY B N 1
ATOM 736 C CA . GLY B 1 24 ? 0.393 2.814 3.697 1 98.56 24 GLY B CA 1
ATOM 737 C C . GLY B 1 24 ? 0.97 1.951 2.592 1 98.56 24 GLY B C 1
ATOM 738 O O . GLY B 1 24 ? 0.414 0.9 2.264 1 98.56 24 GLY B O 1
ATOM 739 N N . THR B 1 25 ? 2.062 2.451 2.045 1 98.62 25 THR B N 1
ATOM 740 C CA . THR B 1 25 ? 2.697 1.694 0.971 1 98.62 25 THR B CA 1
ATOM 741 C C . THR B 1 25 ? 3.109 0.308 1.457 1 98.62 25 THR B C 1
ATOM 743 O O . THR B 1 25 ? 2.812 -0.697 0.806 1 98.62 25 THR B O 1
ATOM 746 N N . LEU B 1 26 ? 3.686 0.254 2.58 1 97.81 26 LEU B N 1
ATOM 747 C CA . LEU B 1 26 ? 4.098 -1.026 3.145 1 97.81 26 LEU B CA 1
ATOM 748 C C . LEU B 1 26 ? 2.887 -1.9 3.451 1 97.81 26 LEU B C 1
ATOM 750 O O . LEU B 1 26 ? 2.879 -3.092 3.133 1 97.81 26 LEU B O 1
ATOM 754 N N . LYS B 1 27 ? 1.919 -1.337 4.02 1 97.62 27 LYS B N 1
ATOM 755 C CA . LYS B 1 27 ? 0.688 -2.057 4.336 1 97.62 27 LYS B CA 1
ATOM 756 C C . LYS B 1 27 ? 0.04 -2.617 3.072 1 97.62 27 LYS B C 1
ATOM 758 O O . LYS B 1 27 ? -0.406 -3.766 3.053 1 97.62 27 LYS B O 1
ATOM 763 N N . GLY B 1 28 ? -0.033 -1.812 2.014 1 98.12 28 GLY B N 1
ATOM 764 C CA . GLY B 1 28 ? -0.594 -2.236 0.74 1 98.12 28 GLY B CA 1
ATOM 765 C C . GLY B 1 28 ? 0.165 -3.387 0.107 1 98.12 28 GLY B C 1
ATOM 766 O O . GLY B 1 28 ? -0.441 -4.324 -0.413 1 98.12 28 GLY B O 1
ATOM 767 N N . MET B 1 29 ? 1.476 -3.23 0.191 1 98.44 29 MET B N 1
ATOM 768 C CA . MET B 1 29 ? 2.307 -4.301 -0.348 1 98.44 29 MET B CA 1
ATOM 769 C C . MET B 1 29 ? 2.027 -5.621 0.367 1 98.44 29 MET B C 1
ATOM 771 O O . MET B 1 29 ? 1.892 -6.664 -0.275 1 98.44 29 MET B O 1
ATOM 775 N N . GLU B 1 30 ? 1.954 -5.551 1.644 1 97.88 30 GLU B N 1
ATOM 776 C CA . GLU B 1 30 ? 1.688 -6.746 2.438 1 97.88 30 GLU B CA 1
ATOM 777 C C . GLU B 1 30 ? 0.311 -7.324 2.121 1 97.88 30 GLU B C 1
ATOM 779 O O . GLU B 1 30 ? 0.165 -8.531 1.939 1 97.88 30 GLU B O 1
ATOM 784 N N . LYS B 1 31 ? -0.639 -6.465 2.084 1 96.81 31 LYS B N 1
ATOM 785 C CA . LYS B 1 31 ? -2.006 -6.887 1.793 1 96.81 31 LYS B CA 1
ATOM 786 C C . LYS B 1 31 ? -2.082 -7.617 0.454 1 96.81 31 LYS B C 1
ATOM 788 O O . LYS B 1 31 ? -2.676 -8.695 0.361 1 96.81 31 LYS B O 1
ATOM 793 N N . ALA B 1 32 ? -1.466 -7.027 -0.563 1 97.62 32 ALA B N 1
ATOM 794 C CA . ALA B 1 32 ? -1.478 -7.656 -1.883 1 97.62 32 ALA B CA 1
ATOM 795 C C . ALA B 1 32 ? -0.708 -8.969 -1.871 1 97.62 32 ALA B C 1
ATOM 797 O O . ALA B 1 32 ? -1.173 -9.977 -2.422 1 97.62 32 ALA B O 1
ATOM 798 N N . ALA B 1 33 ? 0.413 -8.992 -1.26 1 98.12 33 ALA B N 1
ATOM 799 C CA . ALA B 1 33 ? 1.242 -10.195 -1.218 1 98.12 33 ALA B CA 1
ATOM 800 C C . ALA B 1 33 ? 0.489 -11.352 -0.579 1 98.12 33 ALA B C 1
ATOM 802 O O . ALA B 1 33 ? 0.48 -12.469 -1.113 1 98.12 33 ALA B O 1
ATOM 803 N N . VAL B 1 34 ? -0.164 -11.109 0.472 1 96.94 34 VAL B N 1
ATOM 804 C CA . VAL B 1 34 ? -0.884 -12.125 1.233 1 96.94 34 VAL B CA 1
ATOM 805 C C . VAL B 1 34 ? -1.959 -12.766 0.357 1 96.94 34 VAL B C 1
ATOM 807 O O . VAL B 1 34 ? -2.215 -13.969 0.454 1 96.94 34 VAL B O 1
ATOM 810 N N . SER B 1 35 ? -2.502 -11.992 -0.542 1 96.75 35 SER B N 1
ATOM 811 C CA . SER B 1 35 ? -3.596 -12.469 -1.381 1 96.75 35 SER B CA 1
ATOM 812 C C . SER B 1 35 ? -3.115 -13.531 -2.363 1 96.75 35 SER B C 1
ATOM 814 O O . SER B 1 35 ? -3.918 -14.297 -2.902 1 96.75 35 SER B O 1
ATOM 816 N N . PHE B 1 36 ? -1.833 -13.68 -2.549 1 97.38 36 PHE B N 1
ATOM 817 C CA . PHE B 1 36 ? -1.299 -14.609 -3.537 1 97.38 36 PHE B CA 1
ATOM 818 C C . PHE B 1 36 ? -0.825 -15.898 -2.871 1 97.38 36 PHE B C 1
ATOM 820 O O . PHE B 1 36 ? -0.48 -16.859 -3.551 1 97.38 36 PHE B O 1
ATOM 827 N N . LEU B 1 37 ? -0.935 -15.922 -1.571 1 96 37 LEU B N 1
ATOM 828 C CA . LEU B 1 37 ? -0.39 -17.062 -0.828 1 96 37 LEU B CA 1
ATOM 829 C C . LEU B 1 37 ? -1.262 -18.297 -1.007 1 96 37 LEU B C 1
ATOM 831 O O . LEU B 1 37 ? -0.828 -19.406 -0.716 1 96 37 LEU B O 1
ATOM 835 N N . ASP B 1 38 ? -2.41 -18.109 -1.571 1 94.5 38 ASP B N 1
ATOM 836 C CA . ASP B 1 38 ? -3.27 -19.266 -1.786 1 94.5 38 ASP B CA 1
ATOM 837 C C . ASP B 1 38 ? -2.939 -19.953 -3.109 1 94.5 38 ASP B C 1
ATOM 839 O O . ASP B 1 38 ? -3.361 -21.094 -3.346 1 94.5 38 ASP B O 1
ATOM 843 N N . ILE B 1 39 ? -2.154 -19.312 -3.959 1 96.12 39 ILE B N 1
ATOM 844 C CA . ILE B 1 39 ? -1.93 -19.906 -5.266 1 96.12 39 ILE B CA 1
ATOM 845 C C . ILE B 1 39 ? -0.431 -20.062 -5.512 1 96.12 39 ILE B C 1
ATOM 847 O O . ILE B 1 39 ? -0.017 -20.766 -6.438 1 96.12 39 ILE B O 1
ATOM 851 N N . LEU B 1 40 ? 0.392 -19.312 -4.734 1 96.56 40 LEU B N 1
ATOM 852 C CA . LEU B 1 40 ? 1.84 -19.391 -4.887 1 96.56 40 LEU B CA 1
ATOM 853 C C . LEU B 1 40 ? 2.51 -19.734 -3.564 1 96.56 40 LEU B C 1
ATOM 855 O O . LEU B 1 40 ? 2.018 -19.359 -2.496 1 96.56 40 LEU B O 1
ATOM 859 N N . PRO B 1 41 ? 3.672 -20.328 -3.697 1 96.88 41 PRO B N 1
ATOM 860 C CA . PRO B 1 41 ? 4.41 -20.594 -2.463 1 96.88 41 PRO B CA 1
ATOM 861 C C . PRO B 1 41 ? 5 -19.344 -1.833 1 96.88 41 PRO B C 1
ATOM 863 O O . PRO B 1 41 ? 5.352 -18.391 -2.545 1 96.88 41 PRO B O 1
ATOM 866 N N . PRO B 1 42 ? 5.199 -19.328 -0.567 1 97.19 42 PRO B N 1
ATOM 867 C CA . PRO B 1 42 ? 5.664 -18.156 0.162 1 97.19 42 PRO B CA 1
ATOM 868 C C . PRO B 1 42 ? 7.004 -17.625 -0.355 1 97.19 42 PRO B C 1
ATOM 870 O O . PRO B 1 42 ? 7.234 -16.406 -0.359 1 97.19 42 PRO B O 1
ATOM 873 N N . GLN B 1 43 ? 7.844 -18.531 -0.69 1 97.62 43 GLN B N 1
ATOM 874 C CA . GLN B 1 43 ? 9.156 -18.125 -1.18 1 97.62 43 GLN B CA 1
ATOM 875 C C . GLN B 1 43 ? 9.031 -17.281 -2.441 1 97.62 43 GLN B C 1
ATOM 877 O O . GLN B 1 43 ? 9.727 -16.266 -2.588 1 97.62 43 GLN B O 1
ATOM 882 N N . VAL B 1 44 ? 8.18 -17.688 -3.348 1 98.06 44 VAL B N 1
ATOM 883 C CA . VAL B 1 44 ? 7.965 -16.969 -4.594 1 98.06 44 VAL B CA 1
ATOM 884 C C . VAL B 1 44 ? 7.32 -15.609 -4.301 1 98.06 44 VAL B C 1
ATOM 886 O O . VAL B 1 44 ? 7.75 -14.586 -4.836 1 98.06 44 VAL B O 1
ATOM 889 N N . VAL B 1 45 ? 6.367 -15.617 -3.406 1 98.31 45 VAL B N 1
ATOM 890 C CA . VAL B 1 45 ? 5.672 -14.391 -3.043 1 98.31 45 VAL B CA 1
ATOM 891 C C . VAL B 1 45 ? 6.652 -13.414 -2.393 1 98.31 45 VAL B C 1
ATOM 893 O O . VAL B 1 45 ? 6.633 -12.219 -2.691 1 98.31 45 VAL B O 1
ATOM 896 N N . SER B 1 46 ? 7.43 -13.914 -1.552 1 98.56 46 SER B N 1
ATOM 897 C CA . SER B 1 46 ? 8.445 -13.094 -0.903 1 98.56 46 SER B CA 1
ATOM 898 C C . SER B 1 46 ? 9.367 -12.438 -1.929 1 98.56 46 SER B C 1
ATOM 900 O O . SER B 1 46 ? 9.586 -11.227 -1.889 1 98.56 46 SER B O 1
ATOM 902 N N . GLU B 1 47 ? 9.867 -13.156 -2.803 1 97.81 47 GLU B N 1
ATOM 903 C CA . GLU B 1 47 ? 10.789 -12.68 -3.826 1 97.81 47 GLU B CA 1
ATOM 904 C C . GLU B 1 47 ? 10.141 -11.633 -4.723 1 97.81 47 GLU B C 1
ATOM 906 O O . GLU B 1 47 ? 10.742 -10.602 -5.023 1 97.81 47 GLU B O 1
ATOM 911 N N . LYS B 1 48 ? 8.969 -11.844 -5.164 1 97.75 48 LYS B N 1
ATOM 912 C CA . LYS B 1 48 ? 8.312 -10.961 -6.125 1 97.75 48 LYS B CA 1
ATOM 913 C C . LYS B 1 48 ? 7.832 -9.672 -5.457 1 97.75 48 LYS B C 1
ATOM 915 O O . LYS B 1 48 ? 7.957 -8.594 -6.031 1 97.75 48 LYS B O 1
ATOM 920 N N . SER B 1 49 ? 7.277 -9.797 -4.242 1 97.81 49 SER B N 1
ATOM 921 C CA . SER B 1 49 ? 6.668 -8.648 -3.586 1 97.81 49 SER B CA 1
ATOM 922 C C . SER B 1 49 ? 7.699 -7.852 -2.795 1 97.81 49 SER B C 1
ATOM 924 O O . SER B 1 49 ? 7.453 -6.707 -2.414 1 97.81 49 SER B O 1
ATOM 926 N N . GLY B 1 50 ? 8.719 -8.469 -2.465 1 97.31 50 GLY B N 1
ATOM 927 C CA . GLY B 1 50 ? 9.734 -7.805 -1.655 1 97.31 50 GLY B CA 1
ATOM 928 C C . GLY B 1 50 ? 9.43 -7.855 -0.169 1 97.31 50 GLY B C 1
ATOM 929 O O . GLY B 1 50 ? 10.062 -7.145 0.62 1 97.31 50 GLY B O 1
ATOM 930 N N . ILE B 1 51 ? 8.5 -8.648 0.217 1 98.19 51 ILE B N 1
ATOM 931 C CA . ILE B 1 51 ? 8.172 -8.859 1.622 1 98.19 51 ILE B CA 1
ATOM 932 C C . ILE B 1 51 ? 8.953 -10.047 2.17 1 98.19 51 ILE B C 1
ATOM 934 O O . ILE B 1 51 ? 8.93 -11.133 1.588 1 98.19 51 ILE B O 1
ATOM 938 N N . PRO B 1 52 ? 9.609 -9.758 3.236 1 98.12 52 PRO B N 1
ATOM 939 C CA . PRO B 1 52 ? 10.414 -10.859 3.773 1 98.12 52 PRO B CA 1
ATOM 940 C C . PRO B 1 52 ? 9.578 -12.109 4.062 1 98.12 52 PRO B C 1
ATOM 942 O O . PRO B 1 52 ? 8.445 -12.008 4.535 1 98.12 52 PRO B O 1
ATOM 945 N N . LEU B 1 53 ? 10.234 -13.227 3.83 1 97.44 53 LEU B N 1
ATOM 946 C CA . LEU B 1 53 ? 9.578 -14.523 3.984 1 97.44 53 LEU B CA 1
ATOM 947 C C . LEU B 1 53 ? 9 -14.68 5.387 1 97.44 53 LEU B C 1
ATOM 949 O O . LEU B 1 53 ? 7.867 -15.133 5.551 1 97.44 53 LEU B O 1
ATOM 953 N N . GLU B 1 54 ? 9.766 -14.297 6.367 1 97 54 GLU B N 1
ATOM 954 C CA . GLU B 1 54 ? 9.328 -14.414 7.754 1 97 54 GLU B CA 1
ATOM 955 C C . GLU B 1 54 ? 8.062 -13.594 8.008 1 97 54 GLU B C 1
ATOM 957 O O . GLU B 1 54 ? 7.145 -14.055 8.688 1 97 54 GLU B O 1
ATOM 962 N N . ARG B 1 55 ? 8.031 -12.492 7.41 1 97.12 55 ARG B N 1
ATOM 963 C CA . ARG B 1 55 ? 6.875 -11.617 7.566 1 97.12 55 ARG B CA 1
ATOM 964 C C . ARG B 1 55 ? 5.645 -12.211 6.883 1 97.12 55 ARG B C 1
ATOM 966 O O . ARG B 1 55 ? 4.535 -12.133 7.414 1 97.12 55 ARG B O 1
ATOM 973 N N . LEU B 1 56 ? 5.805 -12.781 5.812 1 96.5 56 LEU B N 1
ATOM 974 C CA . LEU B 1 56 ? 4.707 -13.422 5.086 1 96.5 56 LEU B CA 1
ATOM 975 C C . LEU B 1 56 ?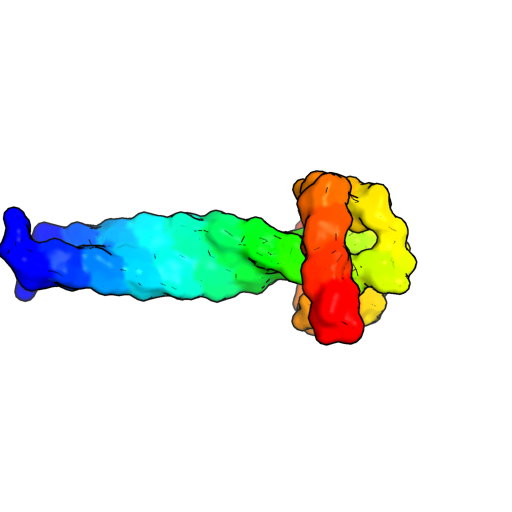 4.125 -14.578 5.891 1 96.5 56 LEU B C 1
ATOM 977 O O . LEU B 1 56 ? 2.902 -14.75 5.941 1 96.5 56 LEU B O 1
ATOM 981 N N . LYS B 1 57 ? 4.996 -15.281 6.488 1 92.88 57 LYS B N 1
ATOM 982 C CA . LYS B 1 57 ? 4.543 -16.406 7.293 1 92.88 57 LYS B CA 1
ATOM 983 C C . LYS B 1 57 ? 3.736 -15.938 8.5 1 92.88 57 LYS B C 1
ATOM 985 O O . LYS B 1 57 ? 2.729 -16.547 8.859 1 92.88 57 LYS B O 1
ATOM 990 N N . GLU B 1 58 ? 4.195 -14.891 9.062 1 94.5 58 GLU B N 1
ATOM 991 C CA . GLU B 1 58 ? 3.463 -14.289 10.172 1 94.5 58 GLU B CA 1
ATOM 992 C C . GLU B 1 58 ? 2.066 -13.859 9.734 1 94.5 58 GLU B C 1
ATOM 994 O O . GLU B 1 58 ? 1.085 -14.109 10.438 1 94.5 58 GLU B O 1
ATOM 999 N N . LEU B 1 59 ? 2.006 -13.273 8.609 1 93.19 59 LEU B N 1
ATOM 1000 C CA . LEU B 1 59 ? 0.747 -12.75 8.086 1 93.19 59 LEU B CA 1
ATOM 1001 C C . LEU B 1 59 ? -0.202 -13.883 7.711 1 93.19 59 LEU B C 1
ATOM 1003 O O . LEU B 1 59 ? -1.413 -13.781 7.918 1 93.19 59 LEU B O 1
ATOM 1007 N N . GLN B 1 60 ? 0.4 -14.836 7.133 1 88 60 GLN B N 1
ATOM 1008 C CA . GLN B 1 60 ? -0.378 -16.016 6.75 1 88 60 GLN B CA 1
ATOM 1009 C C . GLN B 1 60 ? -1.005 -16.672 7.973 1 88 60 GLN B C 1
ATOM 1011 O O . GLN B 1 60 ? -2.152 -17.125 7.922 1 88 60 GLN B O 1
ATOM 1016 N N . SER B 1 61 ? -0.233 -16.719 8.953 1 86.12 61 SER B N 1
ATOM 1017 C CA . SER B 1 61 ? -0.715 -17.344 10.18 1 86.12 61 SER B CA 1
ATOM 1018 C C . SER B 1 61 ? -1.847 -16.531 10.805 1 86.12 61 SER B C 1
ATOM 1020 O O . SER B 1 61 ? -2.775 -17.109 11.383 1 86.12 61 SER B O 1
ATOM 1022 N N . MET B 1 62 ? -1.82 -15.352 10.617 1 81.69 62 MET B N 1
ATOM 1023 C CA . MET B 1 62 ? -2.834 -14.469 11.188 1 81.69 62 MET B CA 1
ATOM 1024 C C . MET B 1 62 ? -4.121 -14.523 10.367 1 81.69 62 MET B C 1
ATOM 1026 O O . MET B 1 62 ? -5.219 -14.469 10.93 1 81.69 62 MET B O 1
ATOM 1030 N N . THR B 1 63 ? -3.918 -14.664 9.023 1 72.12 63 THR B N 1
ATOM 1031 C CA . THR B 1 63 ? -5.074 -14.688 8.133 1 72.12 63 THR B CA 1
ATOM 1032 C C . THR B 1 63 ? -5.781 -16.047 8.203 1 72.12 63 THR B C 1
ATOM 1034 O O . THR B 1 63 ? -7.004 -16.109 8.07 1 72.12 63 THR B O 1
ATOM 1037 N N . GLN B 1 64 ? -4.984 -17.141 8.211 1 64.19 64 GLN B N 1
ATOM 1038 C CA . GLN B 1 64 ? -5.59 -18.453 8.375 1 64.19 64 GLN B CA 1
ATOM 1039 C C . GLN B 1 64 ? -6.336 -18.562 9.695 1 64.19 64 GLN B C 1
ATOM 1041 O O . GLN B 1 64 ? -7.332 -19.281 9.797 1 64.19 64 GLN B O 1
ATOM 1046 N N . LYS B 1 65 ? -5.875 -17.922 10.664 1 58.19 65 LYS B N 1
ATOM 1047 C CA . LYS B 1 65 ? -6.566 -18.031 11.945 1 58.19 65 LYS B CA 1
ATOM 1048 C C . LYS B 1 65 ? -7.934 -17.344 11.891 1 58.19 65 LYS B C 1
ATOM 1050 O O . LYS B 1 65 ? -8.852 -17.734 12.609 1 58.19 65 LYS B O 1
ATOM 1055 N N . GLN B 1 66 ? -8.008 -16.531 11.078 1 55.28 66 GLN B N 1
ATOM 1056 C CA . GLN B 1 66 ? -9.32 -15.898 11.086 1 55.28 66 GLN B CA 1
ATOM 1057 C C . GLN B 1 66 ? -10.273 -16.594 10.125 1 55.28 66 GLN B C 1
ATOM 1059 O O . GLN B 1 66 ? -11.477 -16.328 10.125 1 55.28 66 GLN B O 1
ATOM 1064 N N . THR B 1 67 ? -9.633 -17.5 9.297 1 41 67 THR B N 1
ATOM 1065 C CA . THR B 1 67 ? -10.648 -18.234 8.547 1 41 67 THR B CA 1
ATOM 1066 C C . THR B 1 67 ? -11.078 -19.5 9.289 1 41 67 THR B C 1
ATOM 1068 O O . THR B 1 67 ? -10.234 -20.188 9.867 1 41 67 THR B O 1
#

Sequence (134 aa):
MTWLYSMLTEDAKREGERRGERRGTLKGMEKAAVSFLDILPPQVVSEKSGIPLERLKELQSMTQKQTMTWLYSMLTEDAKREGERRGERRGTLKGMEKAAVSFLDILPPQVVSEKSGIPLERLKELQSMTQKQT

Radius of gyration: 18.8 Å; Cα contacts (8 Å, |Δi|>4): 188; chains: 2; bounding box: 23×55×45 Å

pLDDT: mean 93.13, std 11.2, range [41.0, 98.75]

Solvent-accessible surface area (backbone atoms only — not comparable to full-atom values): 6750 Å² total; per-residue (Å²): 128,56,71,63,55,54,50,50,28,52,51,28,20,50,52,18,22,52,52,14,22,55,54,13,23,54,53,14,26,50,55,25,41,58,47,43,54,84,82,41,57,59,68,60,46,18,66,50,48,67,44,55,52,70,57,50,52,55,50,47,54,54,53,52,64,71,98,128,55,72,65,56,53,51,50,28,50,51,29,19,50,51,16,22,53,53,14,22,56,53,13,22,54,51,14,25,49,56,24,41,60,46,43,53,84,82,41,56,59,67,60,44,18,67,49,47,68,43,54,53,69,57,49,53,55,50,47,54,56,54,53,66,72,98